Protein AF-A0AAU7Q5K5-F1 (afdb_monomer)

InterPro domains:
  IPR025603 YebF/Colicin-M immunity protein [PF13995] (5-89)
  IPR025603 YebF/Colicin-M immunity protein [PS51979] (5-92)
  IPR038703 YebF/Cmi superfamily [G3DSA:3.10.450.300] (1-93)

Sequence (93 aa):
MQTFAVAPCPDLNAPQVAELIQQDYTQNRFPRFADDKQALGGDTIVAWINPEEVMGTGDNWQAPLKIRGQTADRSYGVALDCQKGVITYTLGH

Secondary structure (DSSP, 8-state):
-EEEE----TT--HHHHHHHHHHIIIIIIGGG-HHHHHHHTSS--EEEE-GGG-EEETTEEEEEEEEE-SS-EEEEEEEEETTTTEEEEEE--

Solvent-accessible surface area (backbone atoms only — not comparable to full-atom values): 5002 Å² total; per-residue (Å²): 115,50,76,44,83,49,78,64,47,70,90,60,51,47,60,58,49,32,53,49,53,41,49,46,41,64,71,65,41,52,82,70,34,65,68,54,25,63,60,18,56,42,98,58,72,52,69,48,46,58,40,89,62,37,46,67,63,84,44,39,37,36,35,54,40,41,34,42,34,74,73,34,72,51,43,28,43,33,41,35,34,18,76,79,10,37,39,33,44,31,73,56,131

Structure (mmCIF, N/CA/C/O backbone):
data_AF-A0AAU7Q5K5-F1
#
_entry.id   AF-A0AAU7Q5K5-F1
#
loop_
_atom_site.group_PDB
_atom_site.id
_atom_site.type_symbol
_atom_site.label_atom_id
_atom_site.label_alt_id
_atom_site.label_comp_id
_atom_site.label_asym_id
_atom_site.label_entity_id
_atom_site.label_seq_id
_atom_site.pdbx_PDB_ins_code
_atom_site.Cartn_x
_atom_site.Cartn_y
_atom_site.Cartn_z
_atom_site.occupancy
_atom_site.B_iso_or_equiv
_atom_site.auth_seq_id
_atom_site.auth_comp_id
_atom_site.auth_asym_id
_atom_site.auth_atom_id
_atom_site.pdbx_PDB_model_num
ATOM 1 N N . MET A 1 1 ? -7.932 -6.633 -10.288 1.00 84.31 1 MET A N 1
ATOM 2 C CA . MET A 1 1 ? -8.329 -6.727 -8.868 1.00 84.31 1 MET A CA 1
ATOM 3 C C . MET A 1 1 ? -7.586 -7.896 -8.254 1.00 84.31 1 MET A C 1
ATOM 5 O O . MET A 1 1 ? -7.696 -8.998 -8.779 1.00 84.31 1 MET A O 1
ATOM 9 N N . GLN A 1 2 ? -6.810 -7.657 -7.200 1.00 91.19 2 GLN A N 1
ATOM 10 C CA . GLN A 1 2 ? -6.052 -8.683 -6.481 1.00 91.19 2 GLN A CA 1
ATOM 11 C C . GLN A 1 2 ? -6.280 -8.523 -4.978 1.00 91.19 2 GLN A C 1
ATOM 13 O O . GLN A 1 2 ? -6.166 -7.414 -4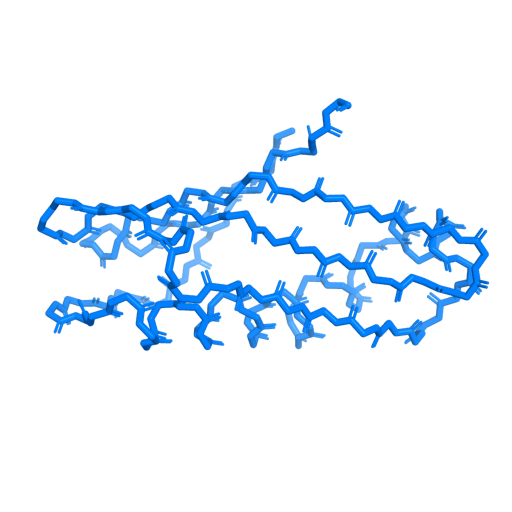.464 1.00 91.19 2 GLN A O 1
ATOM 18 N N . THR A 1 3 ? -6.583 -9.617 -4.281 1.00 94.44 3 THR A N 1
ATOM 19 C CA . THR A 1 3 ? -6.918 -9.619 -2.850 1.00 94.44 3 THR A CA 1
ATOM 20 C C . THR A 1 3 ? -5.925 -10.471 -2.069 1.00 94.44 3 THR A C 1
ATOM 22 O O . THR A 1 3 ? -5.543 -11.552 -2.517 1.00 94.44 3 THR A O 1
ATOM 25 N N . PHE A 1 4 ? -5.519 -9.994 -0.893 1.00 94.94 4 PHE A N 1
ATOM 26 C CA . PHE A 1 4 ? -4.529 -10.635 -0.037 1.00 94.94 4 PHE A CA 1
ATOM 27 C C . PHE A 1 4 ? -4.940 -10.598 1.432 1.00 94.94 4 PHE A C 1
ATOM 29 O O . PHE A 1 4 ? -5.637 -9.686 1.872 1.00 94.94 4 PHE A O 1
ATOM 36 N N . ALA A 1 5 ? -4.445 -11.569 2.198 1.00 95.12 5 ALA A N 1
ATOM 37 C CA . ALA A 1 5 ? -4.489 -11.520 3.652 1.00 95.12 5 ALA A CA 1
ATOM 38 C C . ALA A 1 5 ? -3.396 -10.586 4.200 1.00 95.12 5 ALA A C 1
ATOM 40 O O . ALA A 1 5 ? -2.272 -10.546 3.677 1.00 95.12 5 ALA A O 1
ATOM 41 N N . VAL A 1 6 ? -3.741 -9.867 5.265 1.00 93.75 6 VAL A N 1
ATOM 42 C CA . VAL A 1 6 ? -2.876 -9.013 6.089 1.00 93.75 6 VAL A CA 1
ATOM 43 C C . VAL A 1 6 ? -3.210 -9.233 7.565 1.00 93.75 6 VAL A C 1
ATOM 45 O O . VAL A 1 6 ? -4.234 -9.828 7.898 1.00 93.75 6 VAL A O 1
ATOM 48 N N . ALA A 1 7 ? -2.339 -8.782 8.467 1.00 92.38 7 ALA A N 1
ATOM 49 C CA . ALA A 1 7 ? -2.670 -8.785 9.887 1.00 92.38 7 ALA A CA 1
ATOM 50 C C . ALA A 1 7 ? -3.880 -7.861 10.145 1.00 92.38 7 ALA A C 1
ATOM 52 O O . ALA A 1 7 ? -3.937 -6.782 9.548 1.00 92.38 7 ALA A O 1
ATOM 53 N N . PRO A 1 8 ? -4.833 -8.255 11.011 1.00 92.44 8 PRO A N 1
ATOM 54 C CA . PRO A 1 8 ? -5.901 -7.364 11.445 1.00 92.44 8 PRO A CA 1
ATOM 55 C C . PRO A 1 8 ? -5.345 -6.067 12.043 1.00 92.44 8 PRO A C 1
ATOM 57 O O . PRO A 1 8 ? -4.322 -6.085 12.730 1.00 92.44 8 PRO A O 1
ATOM 60 N N . CYS A 1 9 ? -6.029 -4.956 11.787 1.00 90.50 9 CYS A N 1
ATOM 61 C CA . CYS A 1 9 ? -5.587 -3.610 12.155 1.00 90.50 9 CYS A CA 1
ATOM 62 C C . CYS A 1 9 ? -6.721 -2.753 12.748 1.00 90.50 9 CYS A C 1
ATOM 64 O O . CYS A 1 9 ? -7.026 -1.693 12.202 1.00 90.50 9 CYS A O 1
ATOM 66 N N . PRO A 1 10 ? -7.394 -3.214 13.819 1.00 88.81 10 PRO A N 1
ATOM 67 C CA . PRO A 1 10 ? -8.495 -2.456 14.404 1.00 88.81 10 PRO A CA 1
ATOM 68 C C . PRO A 1 10 ? -8.019 -1.102 14.947 1.00 88.81 10 PRO A C 1
ATOM 70 O O . PRO A 1 10 ? -6.854 -0.953 15.326 1.00 88.81 10 PRO A O 1
ATOM 73 N N . ASP A 1 11 ? -8.934 -0.134 14.990 1.00 89.38 11 ASP A N 1
ATOM 74 C CA . ASP A 1 11 ? -8.741 1.178 15.633 1.00 89.38 11 ASP A CA 1
ATOM 75 C C . ASP A 1 11 ? -7.633 2.063 15.018 1.00 89.38 11 ASP A C 1
ATOM 77 O O . ASP A 1 11 ? -7.165 3.018 15.648 1.00 89.38 11 ASP A O 1
ATOM 81 N N . LEU A 1 12 ? -7.209 1.789 13.778 1.00 91.81 12 LEU A N 1
ATOM 82 C CA . LEU A 1 12 ? -6.294 2.679 13.058 1.00 91.81 12 LEU A CA 1
ATOM 83 C C . LEU A 1 12 ? -6.996 3.949 12.569 1.00 91.81 12 LEU A C 1
ATOM 85 O O . LEU A 1 12 ? -8.186 3.955 12.269 1.00 91.81 12 LEU A O 1
ATOM 89 N N . ASN A 1 13 ? -6.234 5.032 12.436 1.00 93.25 13 ASN A N 1
ATOM 90 C CA . ASN A 1 13 ? -6.675 6.257 11.768 1.00 93.25 13 ASN A CA 1
ATOM 91 C C . ASN A 1 13 ? -6.152 6.350 10.321 1.00 93.25 13 ASN A C 1
ATOM 93 O O . ASN A 1 13 ? -5.278 5.593 9.904 1.00 93.25 13 ASN A O 1
ATOM 97 N N . ALA A 1 14 ? -6.675 7.308 9.550 1.00 93.88 14 ALA A N 1
ATOM 98 C CA . ALA A 1 14 ? -6.334 7.489 8.135 1.00 93.88 14 ALA A CA 1
ATOM 99 C C . ALA A 1 14 ? -4.813 7.582 7.846 1.00 93.88 14 ALA A C 1
ATOM 101 O O . ALA A 1 14 ? -4.348 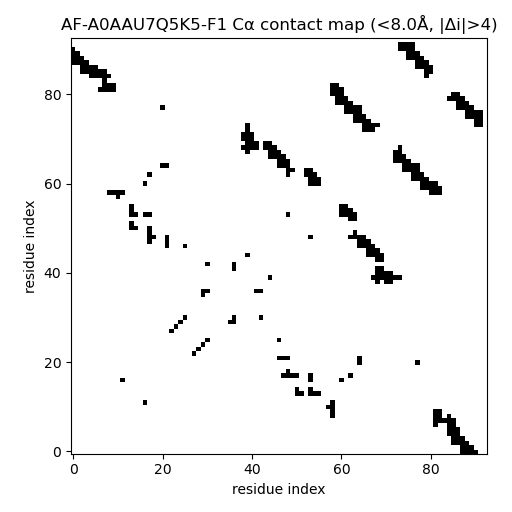6.857 6.963 1.00 93.88 14 ALA A O 1
ATOM 102 N N . PRO A 1 15 ? -4.009 8.387 8.575 1.00 95.38 15 PRO A N 1
ATOM 103 C CA . PRO A 1 15 ? -2.551 8.387 8.423 1.00 95.38 15 PRO A CA 1
ATOM 104 C C . PRO A 1 15 ? -1.898 7.018 8.650 1.00 95.38 15 PRO A C 1
ATOM 106 O O . PRO A 1 15 ? -1.098 6.581 7.826 1.00 95.38 15 PRO A O 1
ATOM 109 N N . GLN A 1 16 ? -2.281 6.307 9.712 1.00 95.25 16 GLN A N 1
ATOM 110 C CA . GLN A 1 16 ? -1.726 4.982 10.013 1.00 95.25 16 GLN A CA 1
ATOM 111 C C . GLN A 1 16 ? -2.092 3.951 8.940 1.00 95.25 16 GLN A C 1
ATOM 113 O O . GLN A 1 16 ? -1.274 3.110 8.570 1.00 95.25 16 GLN A O 1
ATOM 118 N N . VAL A 1 17 ? -3.312 4.030 8.407 1.00 95.19 17 VAL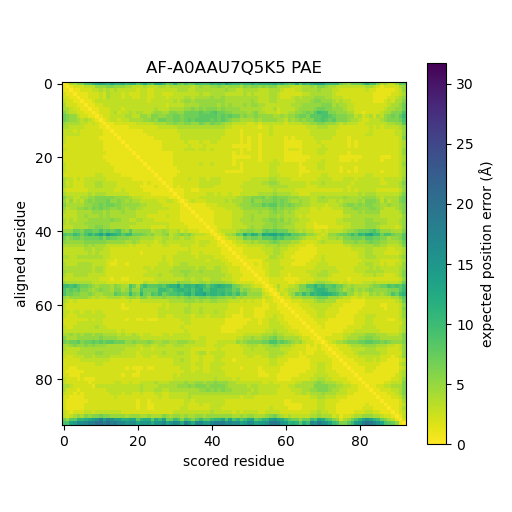 A N 1
ATOM 119 C CA . VAL A 1 17 ? -3.761 3.184 7.295 1.00 95.19 17 VAL A CA 1
ATOM 120 C C . VAL A 1 17 ? -2.971 3.479 6.021 1.00 95.19 17 VAL A C 1
ATOM 122 O O . VAL A 1 17 ? -2.556 2.543 5.336 1.00 95.19 17 VAL A O 1
ATOM 125 N N . ALA A 1 18 ? -2.715 4.754 5.714 1.00 96.44 18 ALA A N 1
ATOM 126 C CA . ALA A 1 18 ? -1.882 5.146 4.579 1.00 96.44 18 ALA A CA 1
ATOM 127 C C . ALA A 1 18 ? -0.472 4.536 4.678 1.00 96.44 18 ALA A C 1
ATOM 129 O O . ALA A 1 18 ? 0.006 3.923 3.721 1.00 96.44 18 ALA A O 1
ATOM 130 N N . GLU A 1 19 ? 0.165 4.638 5.847 1.00 96.00 19 GLU A N 1
ATOM 131 C CA . GLU A 1 19 ? 1.484 4.045 6.093 1.00 96.00 19 GLU A CA 1
ATOM 132 C C . GLU A 1 19 ? 1.463 2.516 5.963 1.00 96.00 19 GLU A C 1
ATOM 134 O O . GLU A 1 19 ? 2.336 1.944 5.306 1.00 96.00 19 GLU A O 1
ATOM 139 N N . LEU A 1 20 ? 0.447 1.851 6.525 1.00 95.31 20 LEU A N 1
ATOM 140 C CA . LEU A 1 20 ? 0.300 0.394 6.464 1.00 95.31 20 LEU A CA 1
ATOM 141 C C . LEU A 1 20 ? 0.183 -0.097 5.021 1.00 95.31 20 LEU A C 1
ATOM 143 O O . LEU A 1 20 ? 0.886 -1.029 4.627 1.00 95.31 20 LEU A O 1
ATOM 147 N N . ILE A 1 21 ? -0.675 0.534 4.217 1.00 96.12 21 ILE A N 1
ATOM 148 C CA . ILE A 1 21 ? -0.862 0.152 2.814 1.00 96.12 21 ILE A CA 1
ATOM 149 C C . ILE A 1 21 ? 0.422 0.412 2.016 1.00 96.12 21 ILE A C 1
ATOM 151 O O . ILE A 1 21 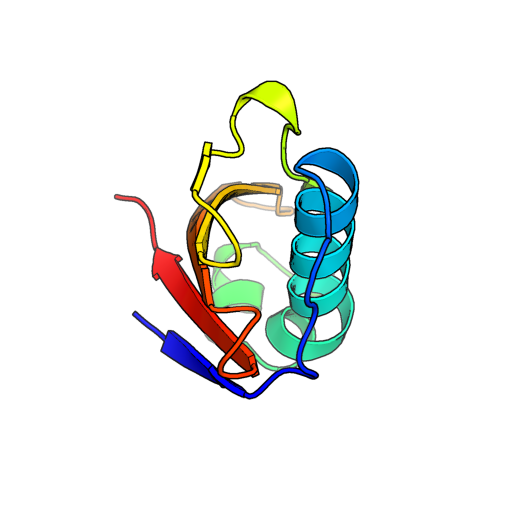? 0.838 -0.437 1.224 1.00 96.12 21 ILE A O 1
ATOM 155 N N . GLN A 1 22 ? 1.082 1.555 2.232 1.00 96.19 22 GLN A N 1
ATOM 156 C CA . GLN A 1 22 ? 2.346 1.868 1.564 1.00 96.19 22 GLN A CA 1
ATOM 157 C C . GLN A 1 22 ? 3.425 0.825 1.895 1.00 96.19 22 GLN A C 1
ATOM 159 O O . GLN A 1 22 ? 4.127 0.353 0.993 1.00 96.19 22 GLN A O 1
ATOM 164 N N . GLN A 1 23 ? 3.549 0.429 3.164 1.00 95.94 23 GLN A N 1
ATOM 165 C CA . GLN A 1 23 ? 4.488 -0.609 3.592 1.00 95.94 23 GLN A CA 1
ATOM 166 C C . GLN A 1 23 ? 4.132 -1.986 3.021 1.00 95.94 23 GLN A C 1
ATOM 168 O O . GLN A 1 23 ? 5.021 -2.656 2.493 1.00 95.94 23 GLN A O 1
ATOM 173 N N . ASP A 1 24 ? 2.858 -2.397 3.063 1.00 95.50 24 ASP A N 1
ATOM 174 C CA . ASP A 1 24 ? 2.425 -3.676 2.486 1.00 95.50 24 ASP A CA 1
ATOM 175 C C . ASP A 1 24 ? 2.773 -3.743 0.998 1.00 95.50 24 ASP A C 1
ATOM 177 O O . ASP A 1 24 ? 3.406 -4.704 0.548 1.00 95.50 24 ASP A O 1
ATOM 181 N N . TYR A 1 25 ? 2.430 -2.703 0.239 1.00 95.56 25 TYR A N 1
ATOM 182 C CA . TYR A 1 25 ? 2.689 -2.688 -1.191 1.00 95.56 25 TYR A CA 1
ATOM 183 C C . TYR A 1 25 ? 4.188 -2.735 -1.503 1.00 95.56 25 TYR A C 1
ATOM 185 O O . TYR A 1 25 ? 4.633 -3.593 -2.268 1.00 95.56 25 TYR A O 1
ATOM 193 N N . THR A 1 26 ? 4.980 -1.852 -0.890 1.00 94.88 26 THR A N 1
ATOM 194 C CA . THR A 1 26 ? 6.419 -1.726 -1.184 1.00 94.88 26 THR A CA 1
ATOM 195 C C . THR A 1 26 ? 7.235 -2.935 -0.735 1.00 94.88 26 THR A C 1
ATOM 197 O O . THR A 1 26 ? 8.149 -3.339 -1.453 1.00 94.88 26 THR A O 1
ATOM 200 N N . GLN A 1 27 ? 6.910 -3.537 0.412 1.00 93.62 27 GLN A N 1
ATOM 201 C CA . GLN A 1 27 ? 7.714 -4.618 0.991 1.00 93.62 27 GLN A CA 1
ATOM 202 C C . GLN A 1 27 ? 7.213 -6.013 0.607 1.00 93.62 27 GLN A C 1
ATOM 204 O O . GLN A 1 27 ? 8.021 -6.922 0.414 1.00 93.62 27 GLN A O 1
ATOM 209 N N . ASN A 1 28 ? 5.897 -6.203 0.464 1.00 92.44 28 ASN A N 1
ATOM 210 C CA . ASN A 1 28 ? 5.318 -7.536 0.266 1.00 92.44 28 ASN A CA 1
ATOM 211 C C . ASN A 1 28 ? 4.815 -7.780 -1.157 1.00 92.44 28 ASN A C 1
ATOM 213 O O . ASN A 1 28 ? 4.897 -8.916 -1.638 1.00 92.44 28 ASN A O 1
ATOM 217 N N . ARG A 1 29 ? 4.254 -6.758 -1.820 1.00 93.06 29 ARG A N 1
ATOM 218 C CA . ARG A 1 29 ? 3.554 -6.928 -3.108 1.00 93.06 29 ARG A CA 1
ATOM 219 C C . ARG A 1 29 ? 4.460 -6.637 -4.292 1.00 93.06 29 ARG A C 1
ATOM 221 O O . ARG A 1 29 ? 4.720 -7.538 -5.085 1.00 93.06 29 ARG A O 1
ATOM 228 N N . PHE A 1 30 ? 5.007 -5.427 -4.369 1.00 93.25 30 PHE A N 1
ATOM 229 C CA . PHE A 1 30 ? 5.826 -4.978 -5.491 1.00 93.25 30 PHE A CA 1
ATOM 230 C C . PHE A 1 30 ? 7.020 -5.903 -5.799 1.00 93.25 30 PHE A C 1
ATOM 232 O O . PHE A 1 30 ? 7.197 -6.259 -6.966 1.00 93.25 30 PHE A O 1
ATOM 239 N N . PRO A 1 31 ? 7.780 -6.428 -4.811 1.00 92.50 31 PRO A N 1
ATOM 240 C CA . PRO A 1 31 ? 8.859 -7.375 -5.097 1.00 92.50 31 PRO A CA 1
ATOM 241 C C . PRO A 1 31 ? 8.395 -8.667 -5.788 1.00 92.50 31 PRO A C 1
ATOM 243 O O . PRO A 1 31 ? 9.205 -9.320 -6.446 1.00 92.50 31 PRO A O 1
ATOM 246 N N . ARG A 1 32 ? 7.110 -9.028 -5.651 1.00 90.56 32 ARG A N 1
A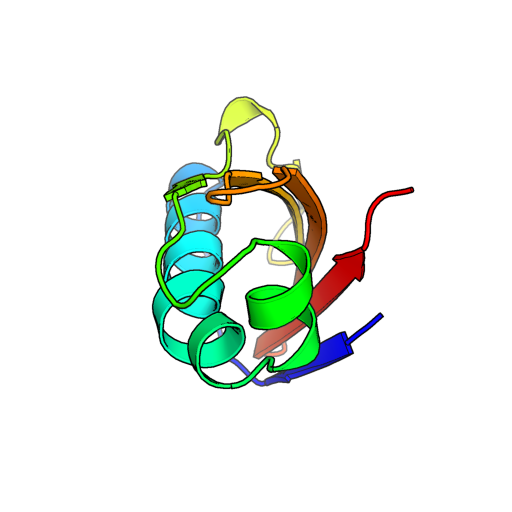TOM 247 C CA . ARG A 1 32 ? 6.495 -10.262 -6.168 1.00 90.56 32 ARG A CA 1
ATOM 248 C C . ARG A 1 32 ? 5.624 -10.042 -7.410 1.00 90.56 32 ARG A C 1
ATOM 250 O O . ARG A 1 32 ? 5.227 -11.021 -8.034 1.00 90.56 32 ARG A O 1
ATOM 257 N N . PHE A 1 33 ? 5.318 -8.800 -7.781 1.00 89.00 33 PHE A N 1
ATOM 258 C CA . PHE A 1 33 ? 4.492 -8.482 -8.949 1.00 89.00 33 PHE A CA 1
ATOM 259 C C . PHE A 1 33 ? 5.379 -8.210 -10.165 1.00 89.00 33 PHE A C 1
ATOM 261 O O . PHE A 1 33 ? 5.789 -7.079 -10.415 1.00 89.00 33 PHE A O 1
ATOM 268 N N . ALA A 1 34 ? 5.683 -9.262 -10.928 1.00 89.69 34 ALA A N 1
ATOM 269 C CA . ALA A 1 34 ? 6.505 -9.147 -12.135 1.00 89.69 34 ALA A CA 1
ATOM 270 C C . ALA A 1 34 ? 5.897 -8.179 -13.170 1.00 89.69 34 ALA A C 1
ATOM 272 O O . ALA A 1 34 ? 6.622 -7.359 -13.732 1.00 89.69 34 ALA A O 1
ATOM 273 N N . ASP A 1 35 ? 4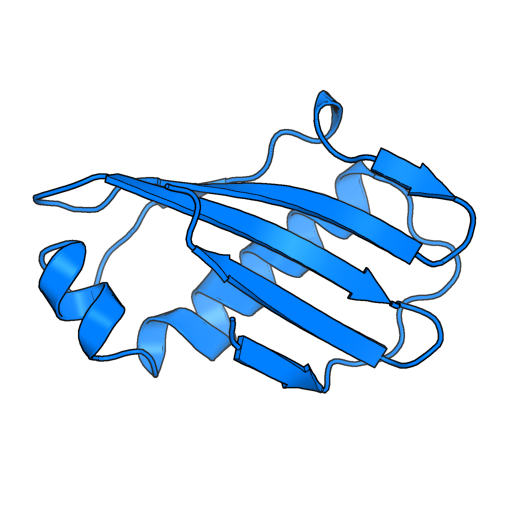.573 -8.212 -13.350 1.00 89.88 35 ASP A N 1
ATOM 274 C CA . ASP A 1 35 ? 3.858 -7.317 -14.270 1.00 89.88 35 ASP A CA 1
ATOM 275 C C . ASP A 1 35 ? 4.021 -5.840 -13.888 1.00 89.88 35 ASP A C 1
ATOM 277 O O . ASP A 1 35 ? 4.152 -4.970 -14.751 1.00 89.88 35 ASP A O 1
ATOM 281 N N . ASP A 1 36 ? 4.056 -5.548 -12.589 1.00 89.50 36 ASP A N 1
ATOM 282 C CA . ASP A 1 36 ? 4.215 -4.187 -12.085 1.00 89.50 36 ASP A CA 1
ATOM 283 C C . ASP A 1 36 ? 5.644 -3.704 -12.253 1.00 89.50 36 ASP A C 1
ATOM 285 O O . ASP A 1 36 ? 5.846 -2.577 -12.696 1.00 89.50 36 ASP A O 1
ATOM 289 N N . LYS A 1 37 ? 6.634 -4.559 -11.987 1.00 91.75 37 LYS A N 1
ATOM 290 C CA . LYS A 1 37 ? 8.040 -4.243 -12.271 1.00 91.75 37 LYS A CA 1
ATOM 291 C C . LYS A 1 37 ? 8.253 -3.933 -13.747 1.00 91.75 37 LYS A C 1
ATOM 293 O O . LYS A 1 37 ? 8.895 -2.939 -14.080 1.00 91.75 37 LYS A O 1
ATOM 298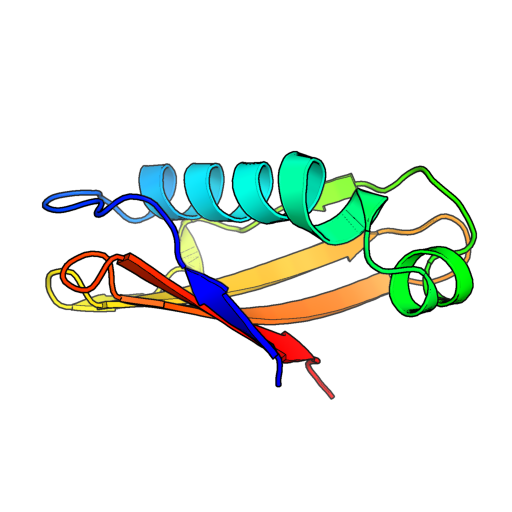 N N . GLN A 1 38 ? 7.679 -4.748 -14.633 1.00 92.19 38 GLN A N 1
ATOM 299 C CA . GLN A 1 38 ? 7.772 -4.529 -16.073 1.00 92.19 38 GLN A CA 1
ATOM 300 C C . GLN A 1 38 ? 7.108 -3.212 -16.483 1.00 92.19 38 GLN A C 1
ATOM 302 O O . GLN A 1 38 ? 7.686 -2.444 -17.247 1.00 92.19 38 GLN A O 1
ATOM 307 N N . ALA A 1 39 ? 5.913 -2.927 -15.969 1.00 90.88 39 ALA A N 1
ATOM 308 C CA . ALA A 1 39 ? 5.185 -1.722 -16.340 1.00 90.88 39 ALA A CA 1
ATOM 309 C C . ALA A 1 39 ? 5.780 -0.433 -15.761 1.00 90.88 39 ALA A C 1
ATOM 311 O O . ALA A 1 39 ? 5.699 0.614 -16.397 1.00 90.88 39 ALA A O 1
ATOM 312 N N . LEU A 1 40 ? 6.370 -0.505 -14.567 1.00 93.06 40 LEU A N 1
ATOM 313 C CA . LEU A 1 40 ? 6.990 0.628 -13.878 1.00 93.06 40 LEU A CA 1
ATOM 314 C C . LEU A 1 40 ? 8.465 0.813 -14.269 1.00 93.06 40 LEU A C 1
ATOM 316 O O . LEU A 1 40 ? 9.077 1.809 -13.884 1.00 93.06 40 LEU A O 1
ATOM 320 N N . GLY A 1 41 ? 9.032 -0.103 -15.057 1.00 91.31 41 GLY A N 1
ATOM 321 C CA . GLY A 1 41 ? 10.370 0.032 -15.629 1.00 91.31 41 GLY A CA 1
ATOM 322 C C . GLY A 1 41 ? 11.511 -0.399 -14.710 1.00 91.31 41 GLY A C 1
ATOM 323 O O . GLY A 1 41 ? 12.620 0.102 -14.866 1.00 91.31 41 GLY A O 1
ATOM 324 N N . GLY A 1 42 ? 11.267 -1.301 -13.753 1.00 88.81 42 GLY A N 1
ATOM 325 C CA . GLY A 1 42 ? 12.330 -1.901 -12.940 1.00 88.81 42 GLY A CA 1
ATOM 326 C C . GLY A 1 42 ? 11.908 -2.328 -11.535 1.00 88.81 42 GLY A C 1
ATOM 327 O O . GLY A 1 42 ? 10.727 -2.456 -11.228 1.00 88.81 42 GLY A O 1
ATOM 328 N N . ASP A 1 43 ? 12.906 -2.536 -10.672 1.00 89.88 43 ASP A N 1
ATOM 329 C CA . ASP A 1 43 ? 12.763 -2.976 -9.273 1.00 89.88 43 ASP A CA 1
ATOM 330 C C . ASP A 1 43 ? 12.729 -1.821 -8.257 1.00 89.88 43 ASP A C 1
ATOM 332 O O . ASP A 1 43 ? 12.775 -2.048 -7.048 1.00 89.88 43 ASP A O 1
ATOM 336 N N . THR A 1 44 ? 12.667 -0.573 -8.721 1.00 91.06 44 THR A N 1
ATOM 337 C CA . THR A 1 44 ? 12.647 0.615 -7.857 1.00 91.06 44 THR A CA 1
ATOM 338 C C . THR A 1 44 ? 11.415 1.455 -8.137 1.00 91.06 44 THR A C 1
ATOM 340 O O . THR A 1 44 ? 11.154 1.800 -9.290 1.00 91.06 44 THR A O 1
ATOM 343 N N . ILE A 1 45 ? 10.708 1.841 -7.080 1.00 94.88 45 ILE A N 1
ATOM 344 C CA . ILE A 1 45 ? 9.509 2.677 -7.154 1.00 94.88 45 ILE A CA 1
ATOM 345 C C . ILE A 1 45 ? 9.500 3.699 -6.025 1.00 94.88 45 ILE A C 1
ATOM 347 O O . ILE A 1 45 ? 10.117 3.490 -4.979 1.00 94.88 45 ILE A O 1
ATOM 351 N N . VAL A 1 46 ? 8.734 4.768 -6.212 1.00 95.25 46 VAL A N 1
ATOM 352 C CA . VAL A 1 46 ? 8.284 5.635 -5.121 1.00 95.25 46 VAL A CA 1
ATOM 353 C C . VAL A 1 46 ? 6.779 5.454 -4.997 1.00 95.25 46 VAL A C 1
ATOM 355 O O . VAL A 1 46 ? 6.054 5.743 -5.942 1.00 95.25 46 VAL A O 1
ATOM 358 N N . ALA A 1 47 ? 6.306 4.956 -3.858 1.00 95.69 47 ALA A N 1
ATOM 359 C CA . ALA A 1 47 ? 4.884 4.763 -3.590 1.00 95.69 47 ALA A CA 1
ATOM 360 C C . ALA A 1 47 ? 4.448 5.648 -2.424 1.00 95.69 47 ALA A C 1
ATOM 362 O O . ALA A 1 47 ? 5.168 5.738 -1.429 1.00 95.69 47 ALA A O 1
ATOM 363 N N . TRP A 1 48 ? 3.288 6.287 -2.545 1.00 96.44 48 TRP A N 1
ATOM 364 C CA . TRP A 1 48 ? 2.725 7.130 -1.494 1.00 96.44 48 TRP A CA 1
ATOM 365 C C . TRP A 1 48 ? 1.198 7.107 -1.515 1.00 96.44 48 TRP A C 1
ATOM 367 O O . TRP A 1 48 ? 0.562 6.837 -2.537 1.00 96.44 48 TRP A O 1
ATOM 377 N N . ILE A 1 49 ? 0.619 7.428 -0.363 1.00 96.50 49 ILE A N 1
ATOM 378 C CA . ILE A 1 49 ? -0.813 7.645 -0.167 1.00 96.50 49 ILE A CA 1
ATOM 379 C C . ILE A 1 49 ? -0.959 8.996 0.516 1.00 96.50 49 ILE A C 1
ATOM 381 O O . ILE A 1 49 ? -0.241 9.274 1.473 1.00 96.50 49 ILE A O 1
ATOM 385 N N . ASN A 1 50 ? -1.870 9.838 0.030 1.00 94.88 50 ASN A N 1
ATOM 386 C CA . ASN A 1 50 ? -2.228 11.051 0.755 1.00 94.88 50 ASN A CA 1
ATOM 387 C C . ASN A 1 50 ? -3.238 10.686 1.857 1.00 94.88 50 ASN A C 1
ATOM 389 O O . ASN A 1 50 ? -4.333 10.239 1.511 1.00 94.88 50 ASN A O 1
ATOM 393 N N . PRO A 1 51 ? -2.927 10.892 3.151 1.00 94.00 51 PRO A N 1
ATOM 394 C CA . PRO A 1 51 ? -3.865 10.626 4.241 1.00 94.00 51 PRO A CA 1
ATOM 395 C C . PRO A 1 51 ? -5.191 11.384 4.110 1.00 94.00 51 PRO A C 1
ATOM 397 O O . PRO A 1 51 ? -6.214 10.891 4.571 1.00 94.00 51 PRO A O 1
ATOM 400 N N . GLU A 1 52 ? -5.195 12.553 3.462 1.00 94.69 52 GLU A N 1
ATOM 401 C CA . GLU A 1 52 ? -6.415 13.338 3.220 1.00 94.69 52 GLU A CA 1
ATOM 402 C C . GLU A 1 52 ? -7.345 12.694 2.180 1.00 94.69 52 GLU A C 1
ATOM 404 O O . GLU A 1 52 ? -8.543 12.966 2.166 1.00 94.69 52 GLU A O 1
ATOM 409 N N . GLU A 1 53 ? -6.806 11.832 1.310 1.00 93.62 53 GLU A N 1
ATOM 410 C CA . GLU A 1 53 ? -7.573 11.071 0.317 1.00 93.62 53 GLU A CA 1
ATOM 411 C C . GLU A 1 53 ? -8.012 9.691 0.859 1.00 93.62 53 GLU A C 1
ATOM 413 O O . GLU A 1 53 ? -8.664 8.927 0.144 1.00 93.62 53 GLU A O 1
ATOM 418 N N . VAL A 1 54 ? -7.663 9.353 2.109 1.00 95.38 54 VAL A N 1
ATOM 419 C CA . VAL A 1 54 ? -8.075 8.104 2.762 1.00 95.38 54 VAL A CA 1
ATOM 420 C C . VAL A 1 54 ? -9.474 8.267 3.342 1.00 95.38 54 VAL A C 1
ATOM 422 O O . VAL A 1 54 ? -9.727 9.111 4.200 1.00 95.38 54 VAL A O 1
ATOM 425 N N . MET A 1 55 ? -10.388 7.413 2.899 1.00 93.94 55 MET A N 1
ATOM 426 C CA . MET A 1 55 ? -11.776 7.387 3.347 1.00 93.94 55 MET A CA 1
ATOM 427 C C . MET A 1 55 ? -12.023 6.103 4.127 1.00 93.94 55 MET A C 1
ATOM 429 O O . MET A 1 55 ? -11.621 5.027 3.694 1.00 93.94 55 MET A O 1
ATOM 433 N N . GLY A 1 56 ? -12.714 6.177 5.257 1.00 88.25 56 GLY A N 1
ATOM 434 C CA . GLY A 1 56 ? -13.057 4.979 6.013 1.00 88.25 56 GLY A CA 1
ATOM 435 C C . GLY A 1 56 ? -14.223 5.185 6.958 1.00 88.25 56 GLY A C 1
ATOM 436 O O . GLY A 1 56 ? -14.579 6.308 7.312 1.00 88.25 56 GLY A O 1
ATOM 437 N N . THR A 1 57 ? -14.859 4.085 7.341 1.00 84.31 57 THR A N 1
ATOM 438 C CA . THR A 1 57 ? -15.898 4.060 8.376 1.00 84.31 57 THR A CA 1
ATOM 439 C C . THR A 1 57 ? -15.691 2.814 9.228 1.00 84.31 57 THR A C 1
ATOM 441 O O . THR A 1 57 ? -15.805 1.692 8.730 1.00 84.31 57 THR A O 1
ATOM 444 N N . GLY A 1 58 ? -15.369 3.014 10.510 1.00 86.19 58 GLY A N 1
ATOM 445 C CA . GLY A 1 58 ? -14.910 1.933 11.384 1.00 86.19 58 GLY A CA 1
ATOM 446 C C . GLY A 1 58 ? -13.605 1.331 10.858 1.00 86.19 58 GLY A C 1
ATOM 447 O O . GLY A 1 58 ? -12.686 2.065 10.514 1.00 86.19 58 GLY A O 1
ATOM 448 N N . ASP A 1 59 ? -13.564 0.006 10.724 1.00 9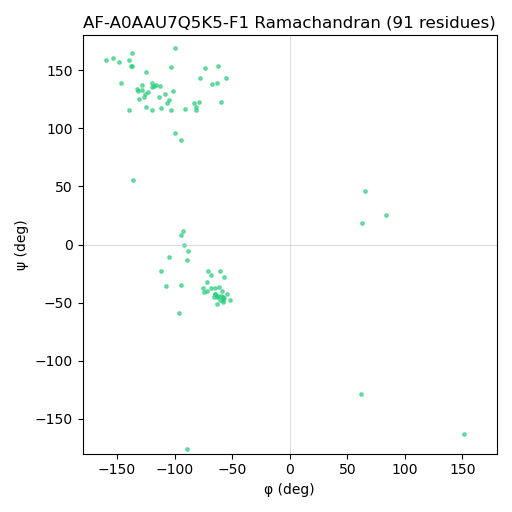0.69 59 ASP A N 1
ATOM 449 C CA . ASP A 1 59 ? -12.379 -0.744 10.280 1.00 90.69 59 ASP A CA 1
ATOM 450 C C . ASP A 1 59 ? -12.330 -1.006 8.762 1.00 90.69 59 ASP A C 1
ATOM 452 O O . ASP A 1 59 ? -11.520 -1.807 8.293 1.00 90.69 59 ASP A O 1
ATOM 456 N N . ASN A 1 60 ? -13.198 -0.362 7.974 1.00 94.81 60 ASN A N 1
ATOM 457 C CA . ASN A 1 60 ? -13.194 -0.469 6.514 1.00 94.81 60 ASN A CA 1
ATOM 458 C C . ASN A 1 60 ? -12.653 0.815 5.891 1.00 94.81 60 ASN A C 1
ATOM 460 O O . ASN A 1 60 ? -13.234 1.888 6.073 1.00 94.81 60 ASN A O 1
ATOM 464 N N . TRP A 1 61 ? -11.586 0.679 5.110 1.00 96.25 61 TRP A N 1
ATOM 465 C CA . TRP A 1 61 ? -10.814 1.780 4.550 1.00 96.25 61 TRP A CA 1
ATOM 466 C C . TRP A 1 61 ? -10.694 1.686 3.035 1.00 96.25 61 TRP A C 1
ATOM 468 O O . TRP A 1 61 ? -10.626 0.600 2.458 1.00 96.25 61 TRP A O 1
ATOM 478 N N . GLN A 1 62 ? -10.623 2.846 2.397 1.00 96.62 62 GLN A N 1
ATOM 479 C CA . GLN A 1 62 ? -10.333 3.031 0.988 1.00 96.62 62 GLN A CA 1
ATOM 480 C C . GLN A 1 62 ? -9.270 4.115 0.833 1.00 96.62 62 GLN A C 1
ATOM 482 O O . GLN A 1 62 ? -9.364 5.174 1.451 1.00 96.62 62 GLN A O 1
ATOM 487 N N . ALA A 1 63 ? -8.260 3.858 0.009 1.00 96.19 63 ALA A N 1
ATOM 488 C CA . ALA A 1 63 ? -7.157 4.785 -0.202 1.00 96.19 63 ALA A CA 1
ATOM 489 C C . ALA A 1 63 ? -6.639 4.717 -1.647 1.00 96.19 63 ALA A C 1
ATOM 491 O O . ALA A 1 63 ? -6.482 3.616 -2.185 1.00 96.19 63 ALA A O 1
ATOM 492 N N . PRO A 1 64 ? -6.323 5.857 -2.283 1.00 96.50 64 PRO A N 1
ATOM 493 C CA . PRO A 1 64 ? -5.604 5.867 -3.548 1.00 96.50 64 PRO A CA 1
ATOM 494 C C . PRO A 1 64 ? -4.097 5.717 -3.305 1.00 96.50 64 PRO A C 1
ATOM 496 O O . PRO A 1 64 ? -3.451 6.592 -2.729 1.00 96.50 64 PRO A O 1
ATOM 499 N N . LEU A 1 65 ? -3.526 4.618 -3.790 1.00 96.75 65 LEU A N 1
ATOM 500 C CA . LEU A 1 65 ? -2.087 4.379 -3.820 1.00 96.75 65 LEU A CA 1
ATOM 501 C C . LEU A 1 65 ? -1.511 4.888 -5.139 1.00 96.75 65 LEU A C 1
ATOM 503 O O . LEU A 1 65 ? -1.840 4.364 -6.202 1.00 96.75 65 LEU A O 1
ATOM 507 N N . LYS A 1 66 ? -0.627 5.881 -5.061 1.00 96.38 66 LYS A N 1
ATOM 508 C CA . LYS A 1 66 ? 0.083 6.451 -6.212 1.00 96.38 66 LYS A CA 1
ATOM 509 C C . LYS A 1 66 ? 1.501 5.892 -6.243 1.00 96.38 66 LYS A C 1
ATOM 511 O O . LYS A 1 66 ? 2.177 5.842 -5.216 1.00 96.38 66 LYS A O 1
ATOM 516 N N . ILE A 1 67 ? 1.935 5.437 -7.414 1.00 95.50 67 ILE A N 1
ATOM 517 C CA . ILE A 1 67 ? 3.230 4.789 -7.617 1.00 95.50 67 ILE A CA 1
ATOM 518 C C . ILE A 1 67 ? 3.916 5.443 -8.802 1.00 95.50 67 ILE A C 1
ATOM 520 O O . ILE A 1 67 ? 3.389 5.460 -9.912 1.00 95.50 67 ILE A O 1
ATOM 524 N N . ARG A 1 68 ? 5.128 5.923 -8.568 1.00 95.94 68 ARG A N 1
ATOM 525 C CA . ARG A 1 68 ? 6.019 6.442 -9.593 1.00 95.94 68 ARG A CA 1
ATOM 526 C C . ARG A 1 68 ? 7.098 5.420 -9.896 1.00 95.94 68 ARG A C 1
ATOM 528 O O . ARG A 1 68 ? 7.896 5.075 -9.018 1.00 95.94 68 ARG A O 1
ATOM 535 N N . GLY A 1 69 ? 7.081 4.926 -11.125 1.00 93.81 69 GLY A N 1
ATOM 536 C CA . GLY A 1 69 ? 8.121 4.073 -11.678 1.00 93.81 69 GLY A CA 1
ATOM 537 C C . GLY A 1 69 ? 9.223 4.885 -12.353 1.00 93.81 69 GLY A C 1
ATOM 538 O O . GLY A 1 69 ? 9.226 6.116 -12.347 1.00 93.81 69 GLY A O 1
ATOM 539 N N . GLN A 1 70 ? 10.171 4.176 -12.957 1.00 93.38 70 GLN A N 1
ATOM 540 C CA . GLN A 1 70 ? 11.217 4.778 -13.780 1.00 93.38 70 GLN A CA 1
ATOM 541 C C . GLN A 1 70 ? 10.684 5.208 -15.153 1.00 93.38 70 GLN A C 1
ATOM 543 O O . GLN A 1 70 ? 11.097 6.240 -15.677 1.00 93.38 70 GLN A O 1
ATOM 548 N N . THR A 1 71 ? 9.778 4.417 -15.738 1.00 92.69 71 THR A N 1
ATOM 549 C CA . THR A 1 71 ? 9.281 4.628 -17.110 1.00 92.69 71 THR A CA 1
ATOM 550 C C . THR A 1 71 ? 7.816 5.039 -17.178 1.00 92.69 71 THR A C 1
ATOM 552 O O . THR A 1 71 ? 7.397 5.615 -18.179 1.00 92.69 71 THR A O 1
ATOM 555 N N . ALA A 1 72 ? 7.030 4.725 -16.148 1.00 93.75 72 ALA A N 1
ATOM 556 C CA . ALA A 1 72 ? 5.611 5.043 -16.080 1.00 93.75 72 ALA A CA 1
ATOM 557 C C . ALA A 1 72 ? 5.144 5.163 -14.629 1.00 93.75 72 ALA A C 1
ATOM 559 O O . ALA A 1 72 ? 5.755 4.603 -13.716 1.00 93.75 72 ALA A O 1
ATOM 560 N N . ASP A 1 73 ? 4.014 5.837 -14.454 1.00 93.25 73 ASP A N 1
ATOM 561 C CA . ASP A 1 73 ? 3.311 5.938 -13.183 1.00 93.25 73 ASP A CA 1
ATOM 562 C C . ASP A 1 73 ? 2.096 5.003 -13.186 1.00 93.25 73 ASP A C 1
ATOM 564 O O . ASP A 1 73 ? 1.520 4.699 -14.235 1.00 93.25 73 ASP A O 1
ATOM 568 N N . ARG A 1 74 ? 1.692 4.546 -12.001 1.00 92.38 74 ARG A N 1
ATOM 569 C CA . ARG A 1 74 ? 0.468 3.766 -11.791 1.00 92.38 74 ARG A CA 1
ATOM 570 C C . ARG A 1 74 ? -0.271 4.246 -10.557 1.00 92.38 74 ARG A C 1
ATOM 572 O O . ARG A 1 74 ? 0.328 4.717 -9.595 1.00 92.38 74 ARG A O 1
ATOM 579 N N . SER A 1 75 ? -1.579 4.034 -10.575 1.00 93.62 75 SER A N 1
ATOM 580 C CA . SER A 1 75 ? -2.446 4.286 -9.433 1.00 93.62 75 SER A CA 1
ATOM 581 C C . SER A 1 75 ? -3.285 3.049 -9.142 1.00 93.62 75 SER A C 1
ATOM 583 O O . SER A 1 75 ? -3.821 2.429 -10.060 1.00 93.62 75 SER A O 1
ATOM 585 N N . TYR A 1 76 ? -3.420 2.704 -7.868 1.00 95.12 76 TYR A N 1
ATOM 586 C CA . TYR A 1 76 ? -4.331 1.669 -7.393 1.00 95.12 76 TYR A CA 1
ATOM 587 C C . TYR A 1 76 ? -5.371 2.283 -6.462 1.00 95.12 76 TYR A C 1
ATOM 589 O O . TYR A 1 76 ? -5.037 3.058 -5.571 1.00 95.12 76 TYR A O 1
ATOM 597 N N . GLY A 1 77 ? -6.628 1.882 -6.624 1.00 96.38 77 GLY A N 1
ATOM 598 C CA . GLY A 1 77 ? -7.604 1.962 -5.546 1.00 96.38 77 GLY A CA 1
ATOM 599 C C . GLY A 1 77 ? -7.374 0.798 -4.589 1.00 96.38 77 GLY A C 1
ATOM 600 O O . GLY A 1 77 ? -7.404 -0.363 -5.010 1.00 96.38 77 GLY A O 1
ATOM 601 N N . VAL A 1 78 ? -7.128 1.099 -3.319 1.00 96.69 78 VAL A N 1
ATOM 602 C CA . VAL A 1 78 ? -6.917 0.098 -2.273 1.00 96.69 78 VAL A CA 1
ATOM 603 C C . VAL A 1 78 ? -8.125 0.070 -1.356 1.00 96.69 78 VAL A C 1
ATOM 605 O O . VAL A 1 78 ? -8.538 1.115 -0.870 1.00 96.69 78 VAL A O 1
ATOM 608 N N . ALA A 1 79 ? -8.668 -1.119 -1.109 1.00 96.75 79 ALA A N 1
ATOM 609 C CA . ALA A 1 79 ? -9.676 -1.361 -0.083 1.00 96.75 79 ALA A CA 1
ATOM 610 C C . ALA A 1 79 ? -9.082 -2.256 1.010 1.00 96.75 79 ALA A C 1
ATOM 612 O O . ALA A 1 79 ? -8.547 -3.322 0.703 1.00 96.75 79 ALA A O 1
ATOM 613 N N . LEU A 1 80 ? -9.174 -1.833 2.268 1.00 96.56 80 LEU A N 1
ATOM 614 C CA . LEU A 1 80 ? -8.639 -2.538 3.429 1.00 96.56 80 LEU A CA 1
ATOM 615 C C . LEU A 1 80 ? -9.760 -2.773 4.446 1.00 96.56 80 LEU A C 1
ATOM 617 O O . LEU A 1 80 ? -10.342 -1.828 4.966 1.00 96.56 80 LEU A O 1
ATOM 621 N N . ASP A 1 81 ? -10.043 -4.040 4.728 1.00 95.81 81 ASP A N 1
ATOM 622 C CA . ASP A 1 81 ? -10.908 -4.477 5.824 1.00 95.81 81 ASP A CA 1
ATOM 623 C C . ASP A 1 81 ? -9.994 -4.904 6.979 1.00 95.81 81 ASP A C 1
ATOM 625 O O . ASP A 1 81 ? -9.454 -6.018 6.998 1.00 95.81 81 ASP A O 1
ATOM 629 N N . CYS A 1 82 ? -9.767 -3.983 7.913 1.00 93.31 82 CYS A N 1
ATOM 630 C CA . CYS A 1 82 ? -8.898 -4.197 9.064 1.00 93.31 82 CYS A CA 1
ATOM 631 C C . CYS A 1 82 ? -9.470 -5.218 10.050 1.00 93.31 82 CYS A C 1
ATOM 633 O O . CYS A 1 82 ? -8.697 -5.893 10.730 1.00 93.31 82 CYS A O 1
ATOM 635 N N . GLN A 1 83 ? -10.795 -5.379 10.101 1.00 92.38 83 GLN A N 1
ATOM 636 C CA . GLN A 1 83 ? -11.446 -6.347 10.982 1.00 92.38 83 GLN A CA 1
ATOM 637 C C . GLN A 1 83 ? -11.220 -7.781 10.483 1.00 92.38 83 GLN A C 1
ATOM 639 O O . GLN A 1 83 ? -10.977 -8.692 11.275 1.00 92.38 83 GLN A O 1
ATOM 644 N N . LYS A 1 84 ? -11.277 -7.990 9.161 1.00 94.06 84 LYS A N 1
ATOM 645 C CA . LYS A 1 84 ? -11.039 -9.298 8.530 1.00 94.06 84 LYS A CA 1
ATOM 646 C C . LYS A 1 84 ? -9.576 -9.552 8.173 1.00 94.06 84 LYS A C 1
ATOM 648 O O . LYS A 1 84 ? -9.237 -10.687 7.846 1.00 94.06 84 LYS A O 1
ATOM 653 N N . GLY A 1 85 ? -8.724 -8.527 8.205 1.00 95.19 85 GLY A N 1
ATOM 654 C CA . GLY A 1 85 ? -7.333 -8.632 7.766 1.00 95.19 85 GLY A CA 1
ATOM 655 C C . GLY A 1 85 ? -7.233 -8.904 6.264 1.00 95.19 85 GLY A C 1
ATOM 656 O O . GLY A 1 85 ? -6.510 -9.803 5.834 1.00 95.19 85 GLY A O 1
ATOM 657 N N . VAL A 1 86 ? -7.993 -8.167 5.453 1.00 96.50 86 VAL A N 1
ATOM 658 C CA . VAL A 1 86 ? -8.029 -8.349 3.994 1.00 96.50 86 VAL A CA 1
ATOM 659 C C . VAL A 1 86 ? -7.733 -7.033 3.290 1.00 96.50 86 VAL A C 1
ATOM 661 O O . VAL A 1 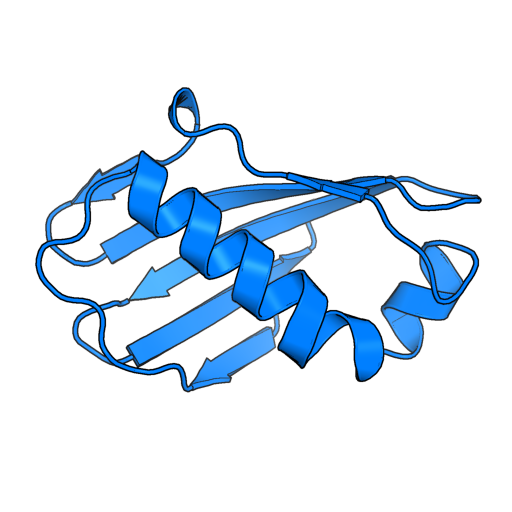86 ? -8.379 -6.026 3.557 1.00 96.50 86 VAL A O 1
ATOM 664 N N . ILE A 1 87 ? -6.798 -7.057 2.341 1.00 96.94 87 ILE A N 1
ATOM 665 C CA . ILE A 1 87 ? -6.455 -5.917 1.487 1.00 96.94 87 ILE A CA 1
ATOM 666 C C . ILE A 1 87 ? -6.700 -6.263 0.018 1.00 96.94 87 ILE A C 1
ATOM 668 O O . ILE A 1 87 ? -6.348 -7.348 -0.444 1.00 96.94 87 ILE A O 1
ATOM 672 N N . THR A 1 88 ? -7.312 -5.350 -0.728 1.00 96.88 88 THR A N 1
ATOM 673 C CA . THR A 1 88 ? -7.611 -5.510 -2.153 1.00 96.88 88 THR A CA 1
ATOM 674 C C . THR A 1 88 ? -7.055 -4.341 -2.947 1.00 96.88 88 THR A C 1
ATOM 676 O O . THR A 1 88 ? -7.365 -3.191 -2.658 1.00 96.88 88 THR A O 1
ATOM 679 N N . TYR A 1 89 ? -6.279 -4.651 -3.983 1.00 95.31 89 TYR A N 1
ATOM 680 C CA . TYR A 1 89 ? -5.717 -3.697 -4.932 1.00 95.31 89 TYR A CA 1
ATOM 681 C C . TYR A 1 89 ? -6.485 -3.762 -6.255 1.00 95.31 89 TYR A C 1
ATOM 683 O O . TYR A 1 89 ? -6.593 -4.818 -6.895 1.00 95.31 89 TYR A O 1
ATOM 691 N N . THR A 1 90 ? -7.009 -2.621 -6.689 1.00 95.19 90 THR A N 1
ATOM 692 C CA . THR A 1 90 ? -7.706 -2.463 -7.969 1.00 95.19 90 THR A CA 1
ATOM 693 C C . THR A 1 90 ? -6.959 -1.441 -8.801 1.00 95.19 90 THR A C 1
ATOM 695 O O . THR A 1 90 ? -6.836 -0.293 -8.389 1.00 95.19 90 THR A O 1
ATOM 698 N N . LEU A 1 91 ? -6.409 -1.867 -9.940 1.00 91.06 91 LEU A N 1
ATOM 699 C CA . LEU A 1 91 ? -5.694 -0.967 -10.841 1.00 91.06 91 LEU A CA 1
ATOM 700 C C . LEU A 1 91 ? -6.659 0.138 -11.288 1.00 91.06 91 LEU A C 1
ATOM 702 O O . LEU A 1 91 ? -7.743 -0.168 -11.786 1.00 91.06 91 LEU A O 1
ATOM 706 N N . GLY A 1 92 ? -6.287 1.393 -11.038 1.00 76.88 92 GLY A N 1
ATOM 707 C CA . GLY A 1 92 ? -7.023 2.551 -11.530 1.00 76.88 92 GLY A CA 1
ATOM 708 C C . GLY A 1 92 ? -6.900 2.629 -13.049 1.00 76.88 92 GLY A C 1
ATOM 709 O O . GLY A 1 92 ? -5.828 2.352 -13.588 1.00 76.88 92 GLY A O 1
ATOM 710 N N . HIS A 1 93 ? -8.008 2.946 -13.717 1.00 51.16 93 HIS A N 1
ATOM 711 C CA . HIS A 1 93 ? -8.045 3.192 -15.159 1.00 51.16 93 HIS A CA 1
ATOM 712 C C . HIS A 1 93 ? -7.483 4.566 -15.517 1.00 51.16 93 HIS A C 1
ATOM 714 O O . HIS A 1 93 ? -7.685 5.507 -14.714 1.00 51.16 93 HIS A O 1
#

Mean predicted aligned error: 3.26 Å

Organism: NCBI:txid3157919

Nearest PDB structures (foldseek):
  2lqv-assembly1_A  TM=6.804E-01  e=3.022E-04  Escherichia coli K-12
  4lmi-assembly1_A  TM=7.857E-01  e=2.549E+00  Kribbella flavida DSM 17836
  2w38-assembly1_A  TM=5.079E-01  e=7.187E+00  Pseudomonas aeruginosa PAO1
  2qgu-assembly1_A  TM=4.354E-01  e=6.785E+00  Ralstonia pseudosolanacearum GMI1000

pLDDT: mean 92.92, std 5.43, range [51.16, 96.94]

Foldseek 3Di:
DDKDFAAADFPDALVVVFVVVQCCCLPPNLVPPPVNCVVLVHNDKDKGWDSVQWDDDGQWIWTWIWIHGPVDIWIWIWIGRNRRRMIDTHTDD

Radius of gyration: 12.65 Å; Cα contacts (8 Å, |Δi|>4): 184; chains: 1; bounding box: 29×25×33 Å